Protein AF-A0A377ZMC1-F1 (afdb_monomer_lite)

Organism: Klebsiella pneumoniae subsp. ozaenae (NCBI:txid574)

Radius of gyration: 13.81 Å; chains: 1; bounding box: 37×24×36 Å

InterPro domains:
  IPR013785 Aldolase-type TIM barrel [G3DSA:3.20.20.70] (1-79)
  IPR044152 NADPH dehydrogenase YqjM-like [PTHR43303] (1-68)

Secondary structure (DSSP, 8-state):
-HHHHHHHHHHHHHHGGGS--EEEEES---STTS--HHHHHHHHHHHHHTT-SEEEEES--S-TT--S--TTS--GGG-HHHH---

Structure (mmCIF, N/CA/C/O backbone):
data_AF-A0A377ZMC1-F1
#
_entry.id   AF-A0A377ZMC1-F1
#
loop_
_atom_site.group_PDB
_atom_site.id
_atom_site.type_symbol
_atom_site.label_atom_id
_atom_site.label_alt_id
_atom_site.label_comp_id
_atom_site.label_asym_id
_atom_site.label_entity_id
_atom_site.label_seq_id
_atom_site.pdbx_PDB_ins_code
_atom_site.Cartn_x
_atom_site.Cartn_y
_atom_site.Cartn_z
_atom_site.occupancy
_atom_site.B_iso_or_equiv
_atom_site.auth_seq_id
_atom_site.auth_comp_id
_atom_site.auth_asym_id
_atom_site.auth_atom_id
_atom_site.pdbx_PDB_model_num
ATOM 1 N N . MET A 1 1 ? -5.124 -1.062 -11.750 1.00 82.81 1 MET A N 1
ATOM 2 C CA . MET A 1 1 ? -5.139 -0.832 -10.285 1.00 82.81 1 MET A CA 1
ATOM 3 C C . MET A 1 1 ? -6.513 -1.005 -9.623 1.00 82.81 1 MET A C 1
ATOM 5 O O . MET A 1 1 ? -6.536 -1.145 -8.414 1.00 82.81 1 MET A O 1
ATOM 9 N N . ARG A 1 2 ? -7.645 -1.056 -10.353 1.00 91.44 2 ARG A N 1
ATOM 10 C CA . ARG A 1 2 ? -8.997 -1.155 -9.755 1.00 91.44 2 ARG A CA 1
ATOM 11 C C . ARG A 1 2 ? -9.180 -2.328 -8.779 1.00 91.44 2 ARG A C 1
ATOM 13 O O . ARG A 1 2 ? -9.499 -2.112 -7.619 1.00 91.44 2 ARG A O 1
ATOM 20 N N . TYR A 1 3 ? -8.942 -3.553 -9.248 1.00 94.38 3 TYR A N 1
ATOM 21 C CA . TYR A 1 3 ? -9.273 -4.762 -8.486 1.00 94.38 3 TYR A CA 1
ATOM 22 C C . TYR A 1 3 ? -8.522 -4.883 -7.142 1.00 94.38 3 TYR A C 1
ATOM 24 O O . TYR A 1 3 ? -9.183 -5.069 -6.125 1.00 94.38 3 TYR A O 1
ATOM 32 N N . PRO A 1 4 ? -7.187 -4.692 -7.064 1.00 93.06 4 PRO A N 1
ATOM 33 C CA . PRO A 1 4 ? -6.487 -4.747 -5.777 1.00 93.06 4 PRO A CA 1
ATOM 34 C C . PRO A 1 4 ? -6.956 -3.698 -4.754 1.00 93.06 4 PRO A C 1
ATOM 36 O O . PRO A 1 4 ? -6.979 -3.989 -3.562 1.00 93.06 4 PRO A O 1
ATOM 39 N N . LEU A 1 5 ? -7.357 -2.501 -5.201 1.00 94.12 5 LEU A N 1
ATOM 40 C CA . LEU A 1 5 ? -7.876 -1.454 -4.309 1.00 94.12 5 LEU A CA 1
ATOM 41 C C . LEU A 1 5 ? -9.268 -1.795 -3.775 1.00 94.12 5 LEU A C 1
ATOM 43 O O . LEU A 1 5 ? -9.539 -1.573 -2.599 1.00 94.12 5 LEU A O 1
ATOM 47 N N . GLU A 1 6 ? -10.138 -2.356 -4.618 1.00 96.00 6 GLU A N 1
ATOM 48 C CA . GLU A 1 6 ? -11.461 -2.835 -4.197 1.00 96.00 6 GLU A CA 1
ATOM 49 C C . GLU A 1 6 ? -11.332 -3.953 -3.155 1.00 96.00 6 GLU A C 1
ATOM 51 O O . GLU A 1 6 ? -12.022 -3.931 -2.138 1.00 96.00 6 GLU A O 1
ATOM 56 N N . VAL A 1 7 ? -10.392 -4.882 -3.361 1.00 95.69 7 VAL A N 1
ATOM 57 C CA . VAL A 1 7 ? -10.093 -5.946 -2.393 1.00 95.69 7 VAL A CA 1
ATOM 58 C C . VAL A 1 7 ? -9.570 -5.364 -1.080 1.00 95.69 7 VAL A C 1
ATOM 60 O O . VAL A 1 7 ? -10.061 -5.736 -0.017 1.00 95.69 7 VAL A O 1
ATOM 63 N N . PHE A 1 8 ? -8.616 -4.428 -1.133 1.00 94.62 8 PHE A N 1
ATOM 64 C CA . PHE A 1 8 ? -8.096 -3.782 0.075 1.00 94.62 8 PHE A CA 1
ATOM 65 C C . PHE A 1 8 ? -9.206 -3.064 0.853 1.00 94.62 8 PHE A C 1
ATOM 67 O O . PHE A 1 8 ? -9.316 -3.235 2.066 1.00 94.62 8 PHE A O 1
ATOM 74 N N . LYS A 1 9 ? -10.071 -2.321 0.153 1.00 94.31 9 LYS A N 1
ATOM 75 C CA . LYS A 1 9 ? -11.216 -1.636 0.757 1.00 94.31 9 LYS A CA 1
ATOM 76 C C . LYS A 1 9 ? -12.169 -2.621 1.440 1.00 94.31 9 LYS A C 1
ATOM 78 O O . LYS A 1 9 ? -12.516 -2.406 2.595 1.00 94.31 9 LYS A O 1
ATOM 83 N N . ALA A 1 10 ? -12.531 -3.715 0.770 1.00 95.56 10 ALA A N 1
ATOM 84 C CA . ALA A 1 10 ? -13.411 -4.733 1.345 1.00 95.56 10 ALA A CA 1
ATOM 85 C C . ALA A 1 10 ? -12.803 -5.390 2.598 1.00 95.56 10 ALA A C 1
ATOM 87 O O . ALA A 1 10 ? -13.500 -5.610 3.586 1.00 95.56 10 ALA A O 1
ATOM 88 N N . ILE A 1 11 ? -11.492 -5.665 2.591 1.00 94.12 11 ILE A N 1
ATOM 89 C CA . ILE A 1 11 ? -10.783 -6.193 3.766 1.00 94.12 11 ILE A CA 1
ATOM 90 C C . ILE A 1 11 ? -10.801 -5.169 4.904 1.00 94.12 11 ILE A C 1
ATOM 92 O O . ILE A 1 11 ? -11.114 -5.530 6.037 1.00 94.12 11 ILE A O 1
ATOM 96 N N . ARG A 1 12 ? -10.503 -3.896 4.613 1.00 92.88 12 ARG A N 1
ATOM 97 C CA . ARG A 1 12 ? -10.506 -2.820 5.612 1.00 92.88 12 ARG A CA 1
ATOM 98 C C . ARG A 1 12 ? -11.885 -2.637 6.249 1.00 92.88 12 ARG A C 1
ATOM 100 O O . ARG A 1 12 ? -11.968 -2.497 7.465 1.00 92.88 12 ARG A O 1
ATOM 107 N N . GLU A 1 13 ? -12.950 -2.687 5.455 1.00 94.00 13 GLU A N 1
ATOM 108 C CA . GLU A 1 13 ? -14.333 -2.623 5.944 1.00 94.00 13 GLU A CA 1
ATOM 109 C C . GLU A 1 13 ? -14.689 -3.824 6.835 1.00 94.00 13 GLU A C 1
ATOM 111 O O . GLU A 1 13 ? -15.373 -3.654 7.841 1.00 94.00 13 GLU A O 1
ATOM 116 N N . ALA A 1 14 ? -14.194 -5.023 6.514 1.00 94.75 14 ALA A N 1
ATOM 117 C CA . ALA A 1 14 ? -14.489 -6.237 7.276 1.00 94.75 14 ALA A CA 1
ATOM 118 C C . ALA A 1 14 ? -13.758 -6.314 8.628 1.00 94.75 14 ALA A C 1
ATOM 120 O O . ALA A 1 14 ? -14.305 -6.842 9.595 1.00 94.75 14 ALA A O 1
ATOM 121 N N . VAL A 1 15 ? -12.518 -5.823 8.701 1.00 92.88 15 VAL A N 1
ATOM 122 C CA . VAL A 1 15 ? -11.661 -5.941 9.900 1.00 92.88 15 VAL A CA 1
ATOM 123 C C . VAL A 1 15 ? -11.656 -4.689 10.779 1.00 92.88 15 VAL A C 1
ATOM 125 O O . VAL A 1 15 ? -11.211 -4.741 11.926 1.00 92.88 15 VAL A O 1
ATOM 128 N N . GLY A 1 16 ? -12.151 -3.566 10.253 1.00 89.19 16 GLY A N 1
ATOM 129 C CA . GLY A 1 16 ? -12.187 -2.282 10.941 1.00 89.19 16 GLY A CA 1
ATOM 130 C C . GLY A 1 16 ? -10.800 -1.686 11.220 1.00 89.19 16 GLY A C 1
ATOM 131 O O . GLY A 1 16 ? -9.782 -2.068 10.635 1.00 89.19 16 GLY A O 1
ATOM 132 N N . ASN A 1 17 ? -10.767 -0.717 12.139 1.00 86.62 17 ASN A N 1
ATOM 133 C CA . ASN A 1 17 ? -9.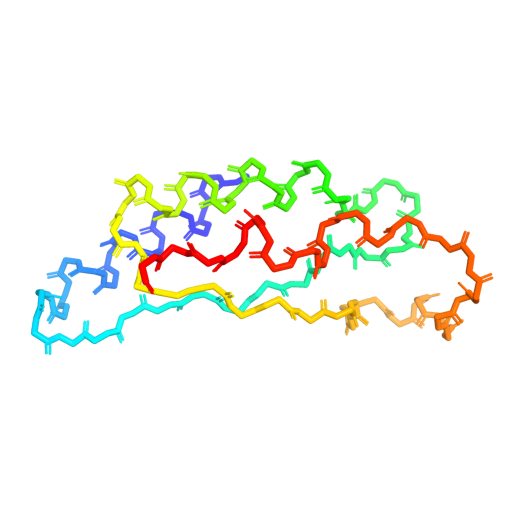562 0.053 12.480 1.00 86.62 17 ASN A CA 1
ATOM 134 C C . ASN A 1 17 ? -8.745 -0.562 13.629 1.00 86.62 17 ASN A C 1
ATOM 136 O O . ASN A 1 17 ? -7.725 -0.009 14.024 1.00 86.62 17 ASN A O 1
ATOM 140 N N . THR A 1 18 ? -9.195 -1.677 14.203 1.00 89.19 18 THR A N 1
ATOM 141 C CA . THR A 1 18 ? -8.528 -2.329 15.341 1.00 89.19 18 THR A CA 1
ATOM 142 C C . THR A 1 18 ? -7.420 -3.288 14.920 1.00 89.19 18 THR A C 1
ATOM 144 O O . THR A 1 18 ? -6.655 -3.737 15.768 1.00 89.19 18 THR A O 1
ATOM 147 N N . MET A 1 19 ? -7.338 -3.627 13.631 1.00 89.94 19 MET A N 1
ATOM 148 C CA . MET A 1 19 ? -6.339 -4.546 13.096 1.00 89.94 19 MET A CA 1
ATOM 149 C C . MET A 1 19 ? -5.512 -3.865 12.010 1.00 89.94 19 MET A C 1
ATOM 151 O O . MET A 1 19 ? -6.059 -3.225 11.109 1.00 89.94 19 MET A O 1
ATOM 155 N N . ALA A 1 20 ? -4.192 -4.032 12.089 1.00 90.69 20 ALA A N 1
ATOM 156 C CA . ALA A 1 20 ? -3.292 -3.524 11.069 1.00 90.69 20 ALA A CA 1
ATOM 157 C C . ALA A 1 20 ? -3.485 -4.309 9.763 1.00 90.69 20 ALA A C 1
ATOM 159 O O . ALA A 1 20 ? -3.359 -5.536 9.745 1.00 90.69 20 ALA A O 1
ATOM 160 N N . VAL A 1 21 ? -3.761 -3.607 8.667 1.00 92.00 21 VAL A N 1
ATOM 161 C CA . VAL A 1 21 ? -3.826 -4.174 7.317 1.00 92.00 21 VAL A CA 1
ATOM 162 C C . VAL A 1 21 ? -2.810 -3.450 6.455 1.00 92.00 21 VAL A C 1
ATOM 164 O O . VAL A 1 21 ? -2.810 -2.225 6.338 1.00 92.00 21 VAL A O 1
ATOM 167 N N . GLY A 1 22 ? -1.949 -4.242 5.834 1.00 90.50 22 GLY A N 1
ATOM 168 C CA . GLY A 1 22 ? -0.967 -3.766 4.881 1.00 90.50 22 GLY A CA 1
ATOM 169 C C . GLY A 1 22 ? -0.968 -4.611 3.622 1.00 90.50 22 GLY A C 1
ATOM 170 O O . GLY A 1 22 ? -1.614 -5.660 3.545 1.00 90.50 22 GLY A O 1
ATOM 171 N N . VAL A 1 23 ? -0.231 -4.144 2.622 1.00 91.06 23 VAL A N 1
ATOM 172 C CA . VAL A 1 23 ? -0.127 -4.815 1.324 1.00 91.06 23 VAL A CA 1
ATOM 173 C C . VAL A 1 23 ? 1.311 -5.223 1.069 1.00 91.06 23 VAL A C 1
ATOM 175 O O . VAL A 1 23 ? 2.237 -4.439 1.254 1.00 91.06 23 VAL A O 1
ATOM 178 N N . ARG A 1 24 ? 1.503 -6.456 0.598 1.00 89.50 24 ARG A N 1
ATOM 179 C CA . ARG A 1 24 ? 2.778 -6.884 0.026 1.00 89.50 24 ARG A CA 1
ATOM 180 C C . ARG A 1 24 ? 2.791 -6.578 -1.464 1.00 89.50 24 ARG A C 1
ATOM 182 O O . ARG A 1 24 ? 1.988 -7.134 -2.210 1.00 89.50 24 ARG A O 1
ATOM 189 N N . LEU A 1 25 ? 3.731 -5.746 -1.890 1.00 87.56 25 LEU A N 1
ATOM 190 C CA . LEU A 1 25 ? 3.881 -5.311 -3.272 1.00 87.56 25 LEU A CA 1
ATOM 191 C C . LEU A 1 25 ? 5.208 -5.810 -3.856 1.00 87.56 25 LEU A C 1
ATOM 193 O O . LEU A 1 25 ? 6.250 -5.813 -3.196 1.00 87.56 25 LEU A O 1
ATOM 197 N N . SER A 1 26 ? 5.186 -6.249 -5.110 1.00 86.19 26 SER A N 1
ATOM 198 C CA . SER A 1 26 ? 6.410 -6.411 -5.895 1.00 86.19 26 SER A CA 1
ATOM 199 C C . SER A 1 26 ? 6.693 -5.097 -6.610 1.00 86.19 26 SER A C 1
ATOM 201 O O . SER A 1 26 ? 5.861 -4.627 -7.376 1.00 86.19 26 SER A O 1
ATOM 203 N N . ALA A 1 27 ? 7.858 -4.510 -6.338 1.00 80.81 27 ALA A N 1
ATOM 204 C CA . ALA A 1 27 ? 8.249 -3.190 -6.838 1.00 80.81 27 ALA A CA 1
ATOM 205 C C . ALA A 1 27 ? 8.181 -3.059 -8.369 1.00 80.81 27 ALA A C 1
ATOM 207 O O . ALA A 1 27 ? 7.814 -2.014 -8.898 1.00 80.81 27 ALA A O 1
ATOM 208 N N . THR A 1 28 ? 8.552 -4.121 -9.076 1.00 81.88 28 THR A N 1
ATOM 209 C CA . THR A 1 28 ? 8.560 -4.200 -10.537 1.00 81.88 28 THR A CA 1
ATOM 210 C C . THR A 1 28 ? 8.644 -5.666 -10.956 1.00 81.88 28 THR A C 1
ATOM 212 O O . THR A 1 28 ? 9.107 -6.505 -10.181 1.00 81.88 28 THR A O 1
ATOM 215 N N . ASP A 1 29 ? 8.217 -5.982 -12.176 1.00 80.94 29 ASP A N 1
ATOM 216 C CA . ASP A 1 29 ? 8.339 -7.322 -12.760 1.00 80.94 29 ASP A CA 1
ATOM 217 C C . ASP A 1 29 ? 9.623 -7.515 -13.583 1.00 80.94 29 ASP A C 1
ATOM 219 O O . ASP A 1 29 ? 9.932 -8.638 -13.989 1.00 80.94 29 ASP A O 1
ATOM 223 N N . TRP A 1 30 ? 10.378 -6.440 -13.841 1.00 76.44 30 TRP A N 1
ATOM 224 C CA . TRP A 1 30 ? 11.578 -6.421 -14.696 1.00 76.44 30 TRP A CA 1
ATOM 225 C C . TRP A 1 30 ? 11.388 -6.959 -16.122 1.00 76.44 30 TRP A C 1
ATOM 227 O O . TRP A 1 30 ? 12.360 -7.347 -16.779 1.00 76.44 30 TRP A O 1
ATOM 237 N N . VAL A 1 31 ? 10.154 -6.975 -16.616 1.00 79.44 31 VAL A N 1
ATOM 238 C CA . VAL A 1 31 ? 9.823 -7.360 -17.989 1.00 79.44 31 VAL A CA 1
ATOM 239 C C . VAL A 1 31 ? 9.228 -6.172 -18.724 1.00 79.44 31 VAL A C 1
ATOM 241 O O . VAL A 1 31 ? 8.532 -5.346 -18.138 1.00 79.44 31 VAL A O 1
ATOM 244 N N . GLU A 1 32 ? 9.515 -6.085 -20.017 1.00 79.56 32 GLU A N 1
ATOM 245 C CA . GLU A 1 32 ? 8.903 -5.086 -20.886 1.00 79.56 32 GLU A CA 1
ATOM 246 C C . GLU A 1 32 ? 7.378 -5.268 -20.906 1.00 79.56 32 GLU A C 1
ATOM 248 O O . GLU A 1 32 ? 6.883 -6.393 -21.014 1.00 79.56 32 GLU A O 1
ATOM 253 N N . GLY A 1 33 ? 6.643 -4.167 -20.737 1.00 83.88 33 GLY A N 1
ATOM 254 C CA . GLY A 1 33 ? 5.184 -4.182 -20.586 1.00 83.88 33 GLY A CA 1
ATOM 255 C C . GLY A 1 33 ? 4.676 -4.782 -19.266 1.00 83.88 33 GLY A C 1
ATOM 256 O O . GLY A 1 33 ? 3.471 -4.981 -19.123 1.00 83.88 33 GLY A O 1
ATOM 257 N N . GLY A 1 34 ? 5.570 -5.101 -18.324 1.00 85.19 34 GLY A N 1
ATOM 258 C CA . GLY A 1 34 ? 5.222 -5.551 -16.978 1.00 85.19 34 GLY A CA 1
ATOM 259 C C . GLY A 1 34 ? 4.994 -4.400 -16.003 1.00 85.19 34 GLY A C 1
ATOM 260 O O . GLY A 1 34 ? 4.960 -3.233 -16.389 1.00 85.19 34 GLY A O 1
ATOM 261 N N . TRP A 1 35 ? 4.863 -4.745 -14.723 1.00 86.88 35 TRP A N 1
ATOM 262 C CA . TRP A 1 35 ? 4.721 -3.761 -13.658 1.00 86.88 35 TRP A CA 1
ATOM 263 C C . TRP A 1 35 ? 6.017 -2.965 -13.432 1.00 86.88 35 TRP A C 1
ATOM 265 O O . TRP A 1 35 ? 7.102 -3.554 -13.315 1.00 86.88 35 TRP A O 1
ATOM 275 N N . ASP A 1 36 ? 5.919 -1.639 -13.339 1.00 85.94 36 ASP A N 1
ATOM 276 C CA . ASP A 1 36 ? 7.058 -0.730 -13.147 1.00 85.94 36 ASP A CA 1
ATOM 277 C C . ASP A 1 36 ? 7.049 0.005 -11.788 1.00 85.94 36 ASP A C 1
ATOM 279 O O . ASP A 1 36 ? 6.112 -0.088 -10.988 1.00 85.94 36 ASP A O 1
ATOM 283 N N . CYS A 1 37 ? 8.138 0.729 -11.506 1.00 84.44 37 CYS A N 1
ATOM 284 C CA . CYS A 1 37 ? 8.285 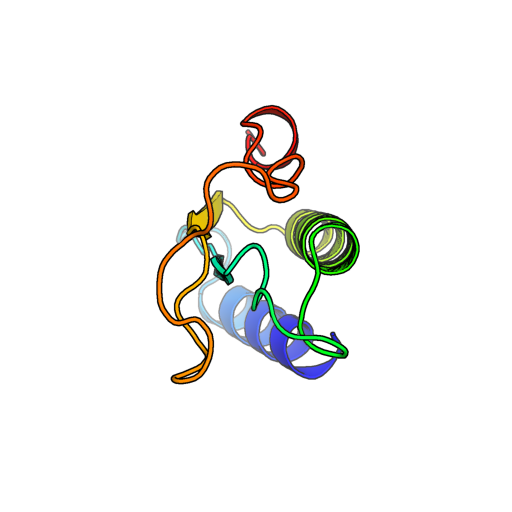1.473 -10.256 1.00 84.44 37 CYS A CA 1
ATOM 285 C C . CYS A 1 37 ? 7.281 2.632 -10.123 1.00 84.44 37 CYS A C 1
ATOM 287 O O . CYS A 1 37 ? 6.786 2.873 -9.021 1.00 84.44 37 CYS A O 1
ATOM 289 N N . GLU A 1 38 ? 6.944 3.345 -11.201 1.00 87.56 38 GLU A N 1
ATOM 290 C CA . GLU A 1 38 ? 5.985 4.458 -11.135 1.00 87.56 38 GLU A CA 1
ATOM 291 C C . GLU A 1 38 ? 4.577 3.968 -10.786 1.00 87.56 38 GLU A C 1
ATOM 293 O O . GLU A 1 38 ? 3.856 4.602 -10.010 1.00 87.56 38 GLU A O 1
ATOM 298 N N . GLN A 1 39 ? 4.186 2.817 -11.330 1.00 89.88 39 GLN A N 1
ATOM 299 C CA . GLN A 1 39 ? 2.939 2.140 -11.005 1.00 89.88 39 GLN A CA 1
ATOM 300 C C . GLN A 1 39 ? 2.913 1.703 -9.541 1.00 89.88 39 GLN A C 1
ATOM 302 O O . GLN A 1 39 ? 1.900 1.910 -8.871 1.00 89.88 39 GLN A O 1
ATOM 307 N N . SER A 1 40 ? 4.024 1.178 -9.013 1.00 89.44 40 SER A N 1
ATOM 308 C CA . SER A 1 40 ? 4.155 0.868 -7.584 1.00 89.44 40 SER A CA 1
ATOM 309 C C . SER A 1 40 ? 3.970 2.098 -6.697 1.00 89.44 40 SER A C 1
ATOM 311 O O . SER A 1 40 ? 3.255 2.027 -5.697 1.00 89.44 40 SER A O 1
ATOM 313 N N . ILE A 1 41 ? 4.565 3.235 -7.070 1.00 89.19 41 ILE A N 1
ATOM 314 C CA . ILE A 1 41 ? 4.431 4.498 -6.328 1.00 89.19 41 ILE A CA 1
ATOM 315 C C . ILE A 1 41 ? 2.970 4.962 -6.328 1.00 89.19 41 ILE A C 1
ATOM 317 O O . ILE A 1 41 ? 2.397 5.190 -5.264 1.00 89.19 41 ILE A O 1
ATOM 321 N N . LYS A 1 42 ? 2.336 5.033 -7.506 1.00 91.75 42 LYS A N 1
ATOM 322 C CA . LYS A 1 42 ? 0.926 5.444 -7.636 1.00 91.75 42 LYS A CA 1
ATOM 323 C C . LYS A 1 42 ? -0.007 4.524 -6.853 1.00 91.75 42 LYS A C 1
ATOM 325 O O . LYS A 1 42 ? -0.919 4.996 -6.178 1.00 91.75 42 LYS A O 1
ATOM 330 N N . PHE A 1 43 ? 0.227 3.216 -6.911 1.00 91.56 43 PHE A N 1
ATOM 331 C CA . PHE A 1 43 ? -0.570 2.245 -6.172 1.00 91.56 43 PHE A CA 1
ATOM 332 C C . PHE A 1 43 ? -0.416 2.413 -4.655 1.00 91.56 43 PHE A C 1
ATOM 334 O O . PHE A 1 43 ? -1.405 2.356 -3.928 1.00 91.56 43 PHE A O 1
ATOM 341 N N . SER A 1 44 ? 0.798 2.698 -4.185 1.00 90.25 44 SER A N 1
ATOM 342 C CA . SER A 1 44 ? 1.076 2.911 -2.761 1.00 90.25 44 SER A CA 1
ATOM 343 C C . SER A 1 44 ? 0.388 4.166 -2.220 1.00 90.25 44 SER A C 1
ATOM 345 O O . SER A 1 44 ? -0.246 4.103 -1.173 1.00 90.25 44 SER A O 1
ATOM 347 N N . GLN A 1 45 ? 0.393 5.264 -2.981 1.00 91.06 45 GLN A N 1
ATOM 348 C CA . GLN A 1 45 ? -0.338 6.492 -2.629 1.00 91.06 45 GLN A CA 1
ATOM 349 C C . GLN A 1 45 ? -1.856 6.262 -2.534 1.00 91.06 45 GLN A C 1
ATOM 351 O O . GLN A 1 45 ? -2.536 6.791 -1.650 1.00 91.06 45 GLN A O 1
ATOM 356 N N . GLN A 1 46 ? -2.411 5.443 -3.433 1.00 93.19 46 GLN A N 1
ATOM 357 C CA . GLN A 1 46 ? -3.828 5.081 -3.378 1.00 93.19 46 GLN A CA 1
ATOM 358 C C . GLN A 1 46 ? -4.151 4.211 -2.157 1.00 93.19 46 GLN A C 1
ATOM 360 O O . GLN A 1 46 ? -5.189 4.414 -1.532 1.00 93.19 46 GLN A O 1
ATOM 365 N N . LEU A 1 47 ? -3.268 3.282 -1.786 1.00 91.44 47 LEU A N 1
ATOM 366 C CA . LEU A 1 47 ? -3.417 2.469 -0.576 1.00 91.44 47 LEU A CA 1
ATOM 367 C C . LEU A 1 47 ? -3.302 3.298 0.707 1.00 91.44 47 LEU A C 1
ATOM 369 O O . LEU A 1 47 ? -4.074 3.083 1.638 1.00 91.44 47 LEU A O 1
ATOM 373 N N . GLU A 1 48 ? -2.393 4.270 0.748 1.00 90.06 48 GLU A N 1
ATOM 374 C CA . GLU A 1 48 ? -2.271 5.208 1.867 1.00 90.06 48 GLU A CA 1
ATOM 375 C C . GLU A 1 48 ? -3.566 6.015 2.053 1.00 90.06 48 GLU A C 1
ATOM 377 O O . GLU A 1 48 ? -4.088 6.113 3.162 1.00 90.06 48 GLU A O 1
ATOM 382 N N . THR A 1 49 ? -4.167 6.481 0.952 1.00 91.00 49 THR A N 1
ATOM 383 C CA . THR A 1 49 ? -5.467 7.182 0.975 1.00 91.00 49 THR A CA 1
ATOM 384 C C . THR A 1 49 ? -6.604 6.296 1.508 1.00 91.00 49 THR A C 1
ATOM 386 O O . THR A 1 49 ? -7.555 6.796 2.106 1.00 91.00 49 THR A O 1
ATOM 389 N N . LEU A 1 50 ? -6.515 4.974 1.321 1.00 90.19 50 LEU A N 1
ATOM 390 C CA . LEU A 1 50 ? -7.475 3.996 1.846 1.00 90.19 50 LEU A CA 1
ATOM 391 C C . LEU A 1 50 ? -7.181 3.567 3.297 1.00 90.19 50 LEU A C 1
ATOM 393 O O . LEU A 1 50 ? -7.922 2.753 3.850 1.00 90.19 50 LEU A O 1
ATOM 397 N N . GLY A 1 51 ? -6.123 4.096 3.917 1.00 89.50 51 GLY A N 1
ATOM 398 C CA . GLY A 1 51 ? -5.739 3.775 5.289 1.00 89.50 51 GLY A CA 1
ATOM 399 C C . GLY A 1 51 ? -4.947 2.475 5.414 1.00 89.50 51 GLY A C 1
ATOM 400 O O . GLY A 1 51 ? -5.208 1.684 6.316 1.00 89.50 51 GLY A O 1
ATOM 401 N N . SER A 1 52 ? -4.021 2.198 4.494 1.00 89.88 52 SER A N 1
ATOM 402 C CA . SER A 1 52 ? -3.014 1.144 4.683 1.00 89.88 52 SER A CA 1
ATOM 403 C C . SER A 1 52 ? -2.068 1.499 5.826 1.00 89.88 52 SER A C 1
ATOM 405 O O . SER A 1 52 ? -1.545 2.607 5.862 1.00 89.88 52 SER A O 1
ATOM 407 N N . ASP A 1 53 ? -1.842 0.559 6.747 1.00 89.88 53 ASP A N 1
ATOM 408 C CA . ASP A 1 53 ? -0.962 0.777 7.906 1.00 89.88 53 ASP A CA 1
ATOM 409 C C . ASP A 1 53 ? 0.513 0.601 7.541 1.00 89.88 53 ASP A C 1
ATOM 411 O O . ASP A 1 53 ? 1.390 1.234 8.112 1.00 89.88 53 ASP A O 1
ATOM 415 N N . TYR A 1 54 ? 0.795 -0.286 6.589 1.00 87.94 54 TYR A N 1
ATOM 416 C CA . TYR A 1 54 ? 2.132 -0.491 6.053 1.00 87.94 54 TYR A CA 1
ATOM 417 C C . TYR A 1 54 ? 2.045 -1.037 4.634 1.00 87.94 54 TYR A C 1
ATOM 419 O O . TYR A 1 54 ? 1.060 -1.673 4.245 1.00 87.94 54 TYR A O 1
ATOM 427 N N . ILE A 1 55 ? 3.096 -0.832 3.851 1.00 88.69 55 ILE A N 1
ATOM 428 C CA . ILE A 1 55 ? 3.243 -1.492 2.559 1.00 88.69 55 ILE A CA 1
ATOM 429 C C . ILE A 1 55 ? 4.623 -2.137 2.530 1.00 88.69 55 ILE A C 1
ATOM 431 O O . ILE A 1 55 ? 5.653 -1.480 2.670 1.00 88.69 55 ILE A O 1
ATOM 435 N N . PHE A 1 56 ? 4.633 -3.460 2.396 1.00 85.75 56 PHE A N 1
ATOM 436 C CA . PHE A 1 56 ? 5.851 -4.248 2.354 1.00 85.75 56 PHE A CA 1
ATOM 437 C C . PHE A 1 56 ? 6.265 -4.473 0.905 1.00 85.75 56 PHE A C 1
ATOM 439 O O . PHE A 1 56 ? 5.649 -5.262 0.181 1.00 85.75 56 PHE A O 1
ATOM 446 N N . THR A 1 57 ? 7.337 -3.809 0.489 1.00 82.56 57 THR A N 1
ATOM 447 C CA . THR A 1 57 ? 7.824 -3.895 -0.886 1.00 82.56 57 THR A CA 1
ATOM 448 C C . THR A 1 57 ? 8.961 -4.895 -0.996 1.00 82.56 57 THR A C 1
ATOM 450 O O . THR A 1 57 ? 9.940 -4.852 -0.256 1.00 82.56 57 THR A O 1
ATOM 453 N N . SER A 1 58 ? 8.836 -5.806 -1.957 1.00 75.88 58 SER A N 1
ATOM 454 C CA . SER A 1 58 ? 9.881 -6.769 -2.295 1.00 75.88 58 SER A CA 1
ATOM 455 C C . SER A 1 58 ? 10.480 -6.465 -3.669 1.00 75.88 58 SER A C 1
ATOM 457 O O . SER A 1 58 ? 9.740 -6.093 -4.590 1.00 75.88 58 SER A O 1
ATOM 459 N N . PRO A 1 59 ? 11.801 -6.653 -3.847 1.00 64.56 59 PRO A N 1
ATOM 460 C CA . PRO A 1 59 ? 12.411 -6.636 -5.166 1.00 64.56 59 PRO A CA 1
ATOM 461 C C . PRO A 1 59 ? 11.932 -7.878 -5.929 1.00 64.56 59 PRO A C 1
ATOM 463 O O . PRO A 1 59 ? 12.411 -8.974 -5.676 1.00 64.56 59 PRO A O 1
ATOM 466 N N . ALA A 1 60 ? 10.940 -7.684 -6.801 1.00 63.06 60 ALA A N 1
ATOM 467 C CA . ALA A 1 60 ? 10.512 -8.536 -7.918 1.00 63.06 60 ALA A CA 1
ATOM 468 C C . ALA A 1 60 ? 10.608 -10.073 -7.772 1.00 63.06 60 ALA A C 1
ATOM 470 O O . ALA A 1 60 ? 11.700 -10.641 -7.752 1.00 63.06 60 ALA A O 1
ATOM 471 N N . ALA A 1 61 ? 9.473 -10.784 -7.828 1.00 53.91 61 ALA A N 1
ATOM 472 C CA . ALA A 1 61 ? 9.490 -12.254 -7.936 1.00 53.91 61 ALA A CA 1
ATOM 473 C C . ALA A 1 61 ? 8.278 -12.882 -8.654 1.00 53.91 61 ALA A C 1
ATOM 475 O O . ALA A 1 61 ? 7.944 -14.034 -8.382 1.00 53.91 61 ALA A O 1
ATOM 476 N N . VAL A 1 62 ? 7.590 -12.163 -9.548 1.00 57.72 62 VAL A N 1
ATOM 477 C CA . VAL A 1 62 ? 6.323 -12.669 -10.118 1.00 57.72 62 VAL A CA 1
ATOM 478 C C . VAL A 1 62 ? 6.524 -13.434 -11.434 1.00 57.72 62 VAL A C 1
ATOM 480 O O . VAL A 1 62 ? 5.802 -14.392 -11.708 1.00 57.72 62 VAL A O 1
ATOM 483 N N . CYS A 1 63 ? 7.527 -13.084 -12.250 1.00 48.53 63 CYS A N 1
ATOM 484 C CA . CYS A 1 63 ? 7.693 -13.670 -13.584 1.00 48.53 63 CYS A CA 1
ATOM 485 C C . CYS A 1 63 ? 8.819 -14.717 -13.653 1.00 48.53 63 CYS A C 1
ATOM 487 O O . CYS A 1 63 ? 9.970 -14.431 -13.357 1.00 48.53 63 CYS A O 1
ATOM 489 N N . ARG A 1 64 ? 8.566 -15.918 -14.198 1.00 53.81 64 ARG A N 1
ATOM 490 C CA . ARG A 1 64 ? 9.637 -16.917 -14.450 1.00 53.81 64 ARG A CA 1
ATOM 491 C C . ARG A 1 64 ? 10.740 -16.391 -15.390 1.00 53.81 64 ARG A C 1
ATOM 493 O O . ARG A 1 64 ? 11.867 -16.886 -15.355 1.00 53.81 64 ARG A O 1
ATOM 500 N N . ARG A 1 65 ? 10.419 -15.400 -16.236 1.00 55.25 65 ARG A N 1
ATOM 501 C CA . ARG A 1 65 ? 11.383 -14.706 -17.110 1.00 55.25 65 ARG A CA 1
ATOM 502 C C . ARG A 1 65 ? 12.212 -13.646 -16.389 1.00 55.25 65 ARG A C 1
ATOM 504 O O . ARG A 1 65 ? 13.237 -13.264 -16.946 1.00 55.25 65 ARG A O 1
ATOM 511 N N . SER A 1 66 ? 11.851 -13.223 -15.172 1.00 57.66 66 SER A N 1
ATOM 512 C CA . SER A 1 66 ? 12.707 -12.379 -14.329 1.00 57.66 66 SER A CA 1
ATOM 513 C C . SER A 1 66 ? 13.857 -13.230 -13.767 1.00 57.66 66 SER A C 1
ATOM 515 O O . SER A 1 66 ? 13.939 -13.547 -12.580 1.00 57.66 66 SER A O 1
ATOM 517 N N . ARG A 1 67 ? 14.722 -13.716 -14.663 1.00 48.25 67 ARG A N 1
ATOM 518 C CA . ARG A 1 67 ? 15.862 -14.574 -14.349 1.00 48.25 67 ARG A CA 1
ATOM 519 C C . ARG A 1 67 ? 16.989 -13.675 -13.845 1.00 48.25 67 ARG A C 1
ATOM 521 O O . ARG A 1 67 ? 17.742 -13.133 -14.644 1.00 48.25 67 ARG A O 1
ATOM 528 N N . ARG A 1 68 ? 17.104 -13.593 -12.513 1.00 50.78 68 ARG A N 1
ATOM 529 C CA . ARG A 1 68 ? 18.152 -12.880 -11.758 1.00 50.78 68 ARG A CA 1
ATOM 530 C C . ARG A 1 68 ? 17.993 -11.358 -11.812 1.00 50.78 68 ARG A C 1
ATOM 532 O O . ARG A 1 68 ? 17.850 -10.793 -12.887 1.00 50.78 68 ARG A O 1
ATOM 539 N N . SER A 1 69 ? 18.052 -10.704 -10.649 1.00 51.62 69 SER A N 1
ATOM 540 C CA . SER A 1 69 ? 18.191 -9.245 -10.571 1.00 51.62 69 SER A CA 1
ATOM 541 C C . SER A 1 69 ? 19.459 -8.840 -11.332 1.00 51.62 69 SER A C 1
ATOM 543 O O . SER A 1 69 ? 20.548 -9.271 -10.937 1.00 51.62 69 SER A O 1
ATOM 545 N N . PRO A 1 70 ? 19.370 -8.098 -12.448 1.00 50.22 70 PRO A N 1
ATOM 546 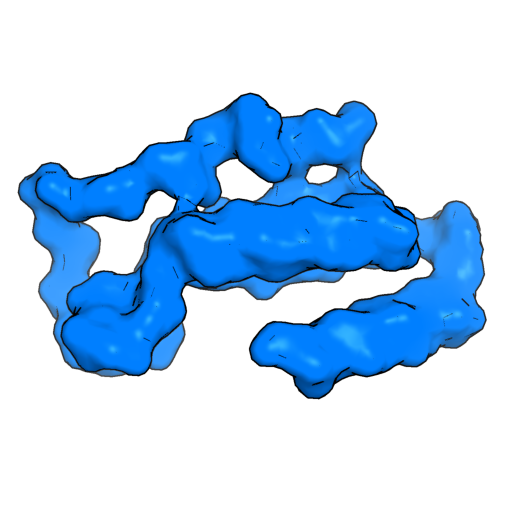C CA . PRO A 1 70 ? 20.551 -7.551 -13.091 1.00 50.22 70 PRO A CA 1
ATOM 547 C C . PRO A 1 70 ? 20.974 -6.359 -12.239 1.00 50.22 70 PRO A C 1
ATOM 549 O O . PRO A 1 70 ? 20.188 -5.429 -12.058 1.00 50.22 70 PRO A O 1
ATOM 552 N N . LEU A 1 71 ? 22.182 -6.400 -11.677 1.00 47.16 71 LEU A N 1
ATOM 553 C CA . LEU A 1 71 ? 22.770 -5.246 -10.996 1.00 47.16 71 LEU A CA 1
ATOM 554 C C . LEU A 1 71 ? 22.663 -4.031 -11.936 1.00 47.16 71 LEU A C 1
ATOM 556 O O . LEU A 1 71 ? 23.208 -4.075 -13.036 1.00 47.16 71 LEU A O 1
ATOM 560 N N . GLY A 1 72 ? 21.921 -2.993 -11.532 1.00 54.06 72 GLY A N 1
ATOM 561 C CA . GLY A 1 72 ? 21.805 -1.741 -12.293 1.00 54.06 72 GLY A CA 1
ATOM 562 C C . GLY A 1 72 ? 20.441 -1.402 -12.908 1.00 54.06 72 GLY A C 1
ATOM 563 O O . GLY A 1 72 ? 20.406 -0.570 -13.810 1.00 54.06 72 GLY A O 1
ATOM 564 N N . ARG A 1 73 ? 19.323 -1.991 -12.462 1.00 63.19 73 ARG A N 1
ATOM 565 C CA . ARG A 1 73 ? 17.984 -1.499 -12.844 1.00 63.19 73 ARG A CA 1
ATOM 566 C C . ARG A 1 73 ? 17.317 -0.680 -11.733 1.00 63.19 73 ARG A C 1
ATOM 568 O O . ARG A 1 73 ? 17.659 -0.836 -10.567 1.00 63.19 73 ARG A O 1
ATOM 575 N N . ASP A 1 74 ? 16.384 0.186 -12.125 1.00 61.84 74 ASP A N 1
ATOM 576 C CA . ASP A 1 74 ? 15.754 1.212 -11.286 1.00 61.84 74 ASP A CA 1
ATOM 577 C C . ASP A 1 74 ? 15.092 0.658 -10.010 1.00 61.84 74 ASP A C 1
ATOM 579 O O . ASP A 1 74 ? 14.054 0.002 -10.054 1.00 61.84 74 ASP A O 1
ATOM 583 N N . THR A 1 75 ? 15.705 0.942 -8.861 1.00 66.75 75 THR A N 1
ATOM 584 C CA . THR A 1 75 ? 15.188 0.620 -7.523 1.00 66.75 75 THR A CA 1
ATOM 585 C C . THR A 1 75 ? 14.676 1.855 -6.786 1.00 66.75 75 THR A C 1
ATOM 587 O O . THR A 1 75 ? 14.589 1.834 -5.558 1.00 66.75 75 THR A O 1
ATOM 590 N N . SER A 1 76 ? 14.373 2.948 -7.489 1.00 67.12 76 SER A N 1
ATOM 591 C CA . SER A 1 76 ? 13.866 4.189 -6.886 1.00 67.12 76 SER A CA 1
ATOM 592 C C . SER A 1 76 ? 12.653 3.935 -5.986 1.00 67.12 76 SER A C 1
ATOM 594 O O . SER A 1 76 ? 12.575 4.473 -4.882 1.00 67.12 76 SER A O 1
ATOM 596 N N . CYS A 1 77 ? 11.781 3.009 -6.390 1.00 65.00 77 CYS A N 1
ATOM 597 C CA . CYS A 1 77 ? 10.624 2.563 -5.624 1.00 65.00 77 CYS A CA 1
ATOM 598 C C . CYS A 1 77 ? 10.937 1.607 -4.453 1.00 65.00 77 CYS A C 1
ATOM 600 O O . CYS A 1 77 ? 10.022 1.052 -3.867 1.00 65.00 77 CYS A O 1
ATOM 602 N N . LEU A 1 78 ? 12.199 1.376 -4.086 1.00 66.62 78 LEU A N 1
ATOM 603 C CA . LEU A 1 78 ? 12.572 0.666 -2.850 1.00 66.62 78 LEU A CA 1
ATOM 604 C C . LEU A 1 78 ? 13.046 1.625 -1.749 1.00 66.62 78 LEU A C 1
ATOM 606 O O . LEU A 1 78 ? 13.409 1.177 -0.662 1.00 66.62 78 LEU A O 1
ATOM 610 N N . SER A 1 79 ? 13.062 2.936 -2.016 1.00 61.38 79 SER A N 1
ATOM 611 C CA . SER A 1 79 ? 13.461 3.931 -1.023 1.00 61.38 79 SER A CA 1
ATOM 612 C C . SER A 1 79 ? 12.494 3.937 0.172 1.00 61.38 79 SER A C 1
ATOM 614 O O . SER A 1 79 ? 11.278 4.010 -0.038 1.00 61.38 79 SER A O 1
ATOM 616 N N . PRO A 1 80 ? 12.998 3.949 1.423 1.00 57.84 80 PRO A N 1
ATOM 617 C CA . PRO A 1 80 ? 12.168 4.071 2.624 1.00 57.84 80 PRO A CA 1
ATOM 618 C C . PRO A 1 80 ? 11.253 5.302 2.607 1.00 57.84 80 PRO A C 1
ATOM 620 O O . PRO A 1 80 ? 10.168 5.266 3.176 1.00 57.84 80 PRO A O 1
ATOM 623 N N . ALA A 1 81 ? 11.653 6.370 1.906 1.00 50.50 81 ALA A N 1
ATOM 624 C CA . ALA A 1 81 ? 10.888 7.612 1.798 1.00 50.50 81 ALA A CA 1
ATOM 625 C C . ALA A 1 81 ? 9.523 7.450 1.099 1.00 50.50 81 ALA A C 1
ATOM 627 O O . ALA A 1 81 ? 8.654 8.295 1.273 1.00 50.50 81 ALA A O 1
ATOM 628 N N . ILE A 1 82 ? 9.334 6.387 0.311 1.00 56.16 82 ILE A N 1
ATOM 629 C CA . ILE A 1 82 ? 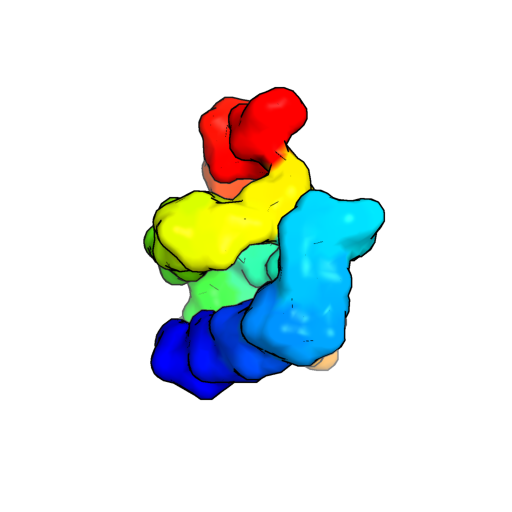8.073 6.098 -0.393 1.00 56.16 82 ILE A CA 1
ATOM 630 C C . ILE A 1 82 ? 7.141 5.228 0.470 1.00 56.16 82 ILE A C 1
ATOM 632 O O . ILE A 1 82 ? 5.935 5.220 0.251 1.00 56.16 82 ILE A O 1
ATOM 636 N N . PHE A 1 83 ? 7.689 4.498 1.449 1.00 54.25 83 PHE A N 1
ATOM 637 C CA . PHE A 1 83 ? 6.999 3.405 2.147 1.00 54.25 83 PHE A CA 1
ATOM 638 C C . PHE A 1 83 ? 6.860 3.587 3.663 1.00 54.25 83 PHE A C 1
ATOM 640 O O . PHE A 1 83 ? 6.193 2.784 4.313 1.00 54.25 83 PHE A O 1
ATOM 647 N N . ALA A 1 84 ? 7.449 4.639 4.230 1.00 45.50 84 ALA A N 1
ATOM 648 C CA . ALA A 1 84 ? 7.261 5.015 5.625 1.00 45.50 84 ALA A CA 1
ATOM 649 C C . ALA A 1 84 ? 5.969 5.835 5.798 1.00 45.50 84 ALA A C 1
ATOM 651 O O . ALA A 1 84 ? 6.013 7.038 6.051 1.00 45.50 84 ALA A O 1
ATOM 652 N N . SER A 1 85 ? 4.807 5.197 5.640 1.00 45.03 85 SER A N 1
ATOM 653 C CA . SER A 1 85 ? 3.555 5.777 6.130 1.00 45.03 85 SER A CA 1
ATOM 654 C C . SER A 1 85 ? 3.415 5.449 7.621 1.00 45.03 85 SER A C 1
ATOM 656 O O . SER A 1 85 ? 2.963 4.360 7.965 1.00 45.03 85 SER A O 1
ATOM 658 N N . ARG A 1 86 ? 3.774 6.437 8.454 1.00 44.34 86 ARG A N 1
ATOM 659 C CA . ARG A 1 86 ? 3.690 6.510 9.932 1.00 44.3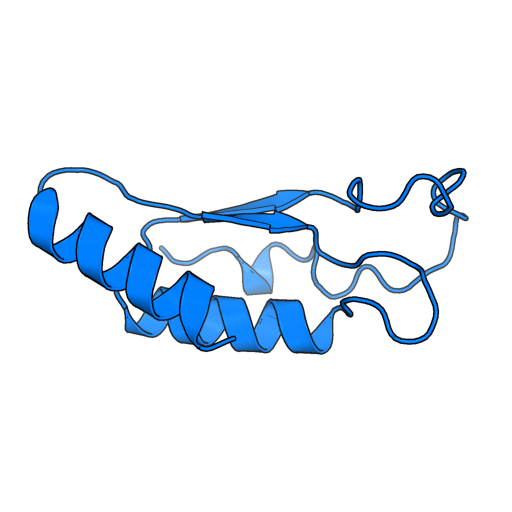4 86 ARG A CA 1
ATOM 660 C C . ARG A 1 86 ? 4.726 5.752 10.760 1.00 44.34 86 ARG A C 1
ATOM 662 O O . ARG A 1 86 ? 4.949 4.546 10.545 1.00 44.34 86 ARG A O 1
#

Foldseek 3Di:
DPPVLVVLLVVCVVPDPPDAAEEEEECWQPDVVTRHNVNVLVVLVSVVVSPHPWYHYDHHDDDPVCPDDDPPDDPVSVDVVSTPPD

Sequence (86 aa):
MRYPLEVFKAIREAVGNTMAVGVRLSATDWVEGGWDCEQSIK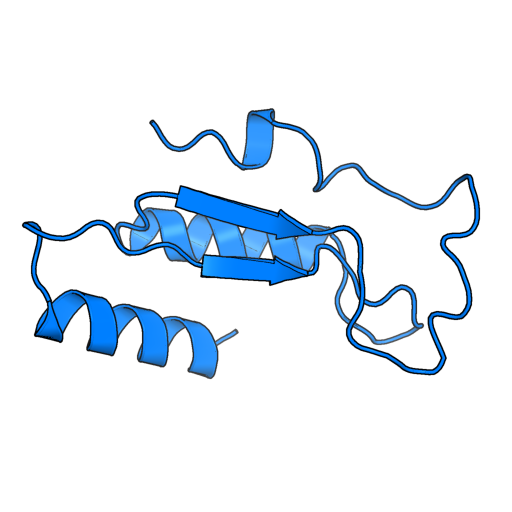FSQQLETLGSDYIFTSPAAVCRRSRRSPLGRDTSCLSPAIFASR

pLDDT: mean 78.11, std 16.49, range [44.34, 96.0]